Protein AF-A0A8J8SB56-F1 (afdb_monomer_lite)

Structure (mmCIF, N/CA/C/O backbone):
data_AF-A0A8J8SB56-F1
#
_entry.id   AF-A0A8J8SB56-F1
#
loop_
_atom_site.group_PDB
_atom_site.id
_atom_site.type_symbol
_atom_site.label_atom_id
_atom_site.label_alt_id
_atom_site.label_comp_id
_atom_site.label_asym_id
_atom_site.label_entity_id
_atom_site.label_seq_id
_atom_site.pdbx_PDB_ins_code
_atom_site.Cartn_x
_atom_site.Cartn_y
_atom_site.Cartn_z
_atom_site.occupancy
_atom_site.B_iso_or_equiv
_atom_site.auth_seq_id
_atom_site.auth_comp_id
_atom_site.auth_asym_id
_atom_site.auth_atom_id
_atom_site.pdbx_PDB_model_num
ATOM 1 N N . MET A 1 1 ? -8.238 14.110 19.644 1.00 64.12 1 MET A N 1
ATOM 2 C CA . MET A 1 1 ? -8.226 13.246 18.437 1.00 64.12 1 MET A CA 1
ATOM 3 C C . MET A 1 1 ? -7.887 11.823 18.853 1.00 64.12 1 MET A C 1
ATOM 5 O O . MET A 1 1 ? -6.847 11.632 19.474 1.00 64.12 1 MET A O 1
ATOM 9 N N . ASN A 1 2 ? -8.761 10.855 18.562 1.00 81.94 2 ASN A N 1
ATOM 10 C CA . ASN A 1 2 ? -8.574 9.456 18.960 1.00 81.94 2 ASN A CA 1
ATOM 11 C C . ASN A 1 2 ? -7.255 8.880 18.382 1.00 81.94 2 ASN A C 1
ATOM 13 O O . ASN A 1 2 ? -6.913 9.139 17.224 1.00 81.94 2 ASN A O 1
ATOM 17 N N . LYS A 1 3 ? -6.511 8.108 19.191 1.00 83.06 3 LYS A N 1
ATOM 18 C CA . LYS A 1 3 ? -5.228 7.472 18.834 1.00 83.06 3 LYS A CA 1
ATOM 19 C C . LYS A 1 3 ? -5.323 6.625 17.558 1.00 83.06 3 LYS A C 1
ATOM 21 O O . LYS A 1 3 ? -4.393 6.660 16.754 1.00 83.06 3 LYS A O 1
ATOM 26 N N . TYR A 1 4 ? -6.433 5.916 17.341 1.00 79.25 4 TYR A N 1
ATOM 27 C CA . TYR A 1 4 ? -6.610 5.033 16.182 1.00 79.25 4 TYR A CA 1
ATOM 28 C C . TYR A 1 4 ? -6.721 5.813 14.866 1.00 79.25 4 TYR A C 1
ATOM 30 O O . TYR A 1 4 ? -6.036 5.460 13.906 1.00 79.25 4 TYR A O 1
ATOM 38 N N . VAL A 1 5 ? -7.492 6.907 14.852 1.00 81.62 5 VAL A N 1
ATOM 39 C CA . VAL A 1 5 ? -7.628 7.818 13.697 1.00 81.62 5 VAL A CA 1
ATOM 40 C C . VAL A 1 5 ? -6.330 8.591 13.460 1.00 81.62 5 VAL A C 1
ATOM 42 O O . VAL A 1 5 ? -5.868 8.705 12.329 1.00 81.62 5 VAL A O 1
ATOM 45 N N . LYS A 1 6 ? -5.678 9.062 14.533 1.00 85.81 6 LYS A N 1
ATOM 46 C CA . LYS A 1 6 ? -4.375 9.739 14.446 1.00 85.81 6 LYS A CA 1
ATOM 47 C C . LYS A 1 6 ? -3.310 8.849 13.804 1.00 85.81 6 LYS A C 1
ATOM 49 O O . LYS A 1 6 ? -2.509 9.345 13.017 1.00 85.81 6 LYS A O 1
ATOM 54 N N . ASN A 1 7 ? -3.287 7.559 14.136 1.00 86.31 7 ASN A N 1
ATOM 55 C CA . ASN A 1 7 ? -2.342 6.620 13.537 1.00 86.31 7 ASN A CA 1
ATOM 56 C C . ASN A 1 7 ? -2.623 6.354 12.057 1.00 86.31 7 ASN A C 1
ATOM 58 O O . ASN A 1 7 ? -1.667 6.237 11.300 1.00 86.31 7 ASN A O 1
ATOM 62 N N . GLU A 1 8 ? -3.885 6.284 11.635 1.00 84.75 8 GLU A N 1
ATOM 63 C CA . GLU A 1 8 ? -4.199 6.121 10.210 1.00 84.75 8 GLU A CA 1
ATOM 64 C C . GLU A 1 8 ? -3.810 7.359 9.402 1.00 84.75 8 GLU A C 1
ATOM 66 O O . GLU A 1 8 ? -3.101 7.227 8.414 1.00 84.75 8 GLU A O 1
ATOM 71 N N . ILE A 1 9 ? -4.108 8.563 9.901 1.00 87.69 9 ILE A N 1
ATOM 72 C CA . ILE A 1 9 ? -3.653 9.810 9.264 1.00 87.69 9 ILE A CA 1
ATOM 73 C C . ILE A 1 9 ? -2.121 9.829 9.124 1.00 87.69 9 ILE A C 1
ATOM 75 O O . ILE A 1 9 ? -1.602 10.185 8.069 1.00 87.69 9 ILE A O 1
ATOM 79 N N . LYS A 1 10 ? -1.377 9.401 10.155 1.00 88.75 10 LYS A N 1
ATOM 80 C CA . LYS A 1 10 ? 0.092 9.289 10.081 1.00 88.75 10 LYS A CA 1
ATOM 81 C C . LYS A 1 10 ? 0.561 8.305 9.006 1.00 88.75 10 LYS A C 1
ATOM 83 O O . LYS A 1 10 ? 1.536 8.596 8.320 1.00 88.75 10 LYS A O 1
ATOM 88 N N . LYS A 1 11 ? -0.106 7.157 8.854 1.00 86.50 11 LYS A N 1
ATOM 89 C CA . LYS A 1 11 ? 0.211 6.199 7.783 1.00 86.50 11 LYS A CA 1
ATOM 90 C C . LYS A 1 11 ? -0.060 6.808 6.412 1.00 86.50 11 LYS A C 1
ATOM 92 O O . LYS A 1 11 ? 0.775 6.682 5.528 1.00 86.50 11 LYS A O 1
ATOM 97 N N . SER A 1 12 ? -1.169 7.521 6.250 1.00 88.19 12 SER A N 1
ATOM 98 C CA . SER A 1 12 ? -1.493 8.205 4.997 1.00 88.19 12 SER A CA 1
ATOM 99 C C . SER A 1 12 ? -0.467 9.289 4.646 1.00 88.19 12 SER A C 1
ATOM 101 O O . SER A 1 12 ? -0.082 9.413 3.488 1.00 88.19 12 SER A O 1
ATOM 103 N N . PHE A 1 13 ? 0.075 10.006 5.638 1.00 88.88 13 PHE A N 1
ATOM 104 C CA . PHE A 1 13 ? 1.220 10.900 5.421 1.00 88.88 13 PHE A CA 1
ATOM 105 C C . PHE A 1 13 ? 2.475 10.159 4.945 1.00 88.88 13 PHE A C 1
ATOM 107 O O . PHE A 1 13 ? 3.195 10.682 4.099 1.00 88.88 13 PHE A O 1
ATOM 114 N N . ALA A 1 14 ? 2.731 8.941 5.433 1.00 88.81 14 ALA A N 1
ATOM 115 C CA . ALA A 1 14 ? 3.842 8.128 4.942 1.00 88.81 14 ALA A CA 1
ATOM 116 C C . ALA A 1 14 ? 3.667 7.740 3.460 1.00 88.81 14 ALA A C 1
ATOM 118 O O . ALA A 1 14 ? 4.654 7.717 2.730 1.00 88.81 14 ALA A O 1
ATOM 119 N N . PHE A 1 15 ? 2.431 7.517 2.990 1.00 86.75 15 PHE A N 1
ATOM 120 C CA . PHE A 1 15 ? 2.149 7.317 1.560 1.00 86.75 15 PHE A CA 1
ATOM 121 C C . PHE A 1 15 ? 2.482 8.560 0.727 1.00 86.75 15 PHE A C 1
ATOM 123 O O . PHE A 1 15 ? 3.133 8.435 -0.306 1.00 86.75 15 PHE A O 1
ATOM 130 N N . ILE A 1 16 ? 2.104 9.754 1.197 1.00 90.00 16 ILE A N 1
ATOM 131 C CA . ILE A 1 16 ? 2.434 11.018 0.515 1.00 90.00 16 ILE A CA 1
ATOM 132 C C . ILE A 1 16 ? 3.949 11.232 0.476 1.00 90.00 16 ILE A C 1
ATOM 134 O O . ILE A 1 16 ? 4.496 11.545 -0.576 1.00 90.00 16 ILE A O 1
ATOM 138 N N . LEU A 1 17 ? 4.642 11.020 1.599 1.00 90.62 17 LEU A N 1
ATOM 139 C CA . LEU A 1 17 ? 6.103 11.117 1.659 1.00 90.62 17 LEU A CA 1
ATOM 140 C C . LEU A 1 17 ? 6.776 10.120 0.712 1.00 90.62 17 LEU A C 1
ATOM 142 O O . LEU A 1 17 ? 7.702 10.496 -0.001 1.00 90.62 17 LEU A O 1
ATOM 146 N N . GLY A 1 18 ? 6.284 8.879 0.655 1.00 87.44 18 GLY A N 1
ATOM 147 C CA . GLY A 1 18 ? 6.741 7.885 -0.314 1.00 87.44 18 GLY A CA 1
ATOM 148 C C . GLY A 1 18 ? 6.562 8.366 -1.755 1.00 87.44 18 GLY A C 1
ATOM 149 O O . GLY A 1 18 ? 7.502 8.287 -2.540 1.00 87.44 18 GLY A O 1
ATOM 150 N N . GLY A 1 19 ? 5.400 8.943 -2.077 1.00 85.75 19 GLY A N 1
ATOM 151 C CA . GLY A 1 19 ? 5.132 9.559 -3.378 1.00 85.75 19 GLY A CA 1
ATOM 152 C C . GLY A 1 19 ? 6.127 10.667 -3.725 1.00 85.75 19 GLY A C 1
ATOM 153 O O . GLY A 1 19 ? 6.727 10.627 -4.794 1.00 85.75 19 GLY A O 1
ATOM 154 N N . ILE A 1 20 ? 6.382 11.599 -2.800 1.00 88.50 20 ILE A N 1
ATOM 155 C CA . ILE A 1 20 ? 7.360 12.685 -2.989 1.00 88.50 20 ILE A CA 1
ATOM 156 C C . ILE A 1 20 ? 8.759 12.121 -3.253 1.00 88.50 20 ILE A C 1
ATOM 158 O O . ILE A 1 20 ? 9.414 12.550 -4.199 1.00 88.50 20 ILE A O 1
ATOM 162 N N . ILE A 1 21 ? 9.205 11.137 -2.466 1.00 88.69 21 ILE A N 1
ATOM 163 C CA . ILE A 1 21 ? 10.515 10.496 -2.653 1.00 88.69 21 ILE A CA 1
ATOM 164 C C . ILE A 1 21 ? 10.607 9.864 -4.046 1.00 88.69 21 ILE A C 1
ATOM 166 O O . ILE A 1 21 ? 11.583 10.088 -4.755 1.00 88.69 21 ILE A O 1
ATOM 170 N N . ILE A 1 22 ? 9.578 9.126 -4.470 1.00 87.19 22 ILE A N 1
ATOM 171 C CA . ILE A 1 22 ? 9.512 8.521 -5.808 1.00 87.19 22 ILE A CA 1
ATOM 172 C C . ILE A 1 22 ? 9.545 9.600 -6.900 1.00 87.19 22 ILE A C 1
ATOM 174 O O . ILE A 1 22 ? 10.235 9.437 -7.903 1.00 87.19 22 ILE A O 1
ATOM 178 N N . GLY A 1 23 ? 8.838 10.716 -6.706 1.00 85.31 23 GLY A N 1
ATOM 179 C CA . GLY A 1 23 ? 8.846 11.846 -7.634 1.00 85.31 23 GLY A CA 1
ATOM 180 C C . GLY A 1 23 ? 10.223 12.500 -7.766 1.00 85.31 23 GLY A C 1
ATOM 181 O O . GLY A 1 23 ? 10.640 12.818 -8.877 1.00 85.31 23 GLY A O 1
ATOM 182 N N . VAL A 1 24 ? 10.951 12.647 -6.654 1.00 87.00 24 VAL A N 1
ATOM 183 C CA . VAL A 1 24 ? 12.339 13.135 -6.650 1.00 87.00 24 VAL A CA 1
ATOM 184 C C . VAL A 1 24 ? 13.258 12.146 -7.364 1.00 87.00 24 VAL A C 1
ATOM 186 O O . VAL A 1 24 ? 14.070 12.562 -8.180 1.00 87.00 24 VAL A O 1
ATOM 189 N N . LEU A 1 25 ? 13.107 10.840 -7.130 1.00 83.50 25 LEU A N 1
ATOM 190 C CA . LEU A 1 25 ? 13.874 9.818 -7.853 1.00 83.50 25 LEU A CA 1
ATOM 191 C C . LEU A 1 25 ? 13.590 9.844 -9.363 1.00 83.50 25 LEU A C 1
ATOM 193 O O . LEU A 1 25 ? 14.516 9.709 -10.157 1.00 83.50 25 LEU A O 1
ATOM 197 N N . GLY A 1 26 ? 12.337 10.085 -9.759 1.00 84.12 26 GLY A N 1
ATOM 198 C CA . GLY A 1 26 ? 11.951 10.255 -11.161 1.00 84.12 26 GLY A CA 1
ATOM 199 C C . GLY A 1 26 ? 12.549 11.496 -11.826 1.00 84.12 26 GLY A C 1
ATOM 200 O O . GLY A 1 26 ? 12.752 11.494 -13.034 1.00 84.12 26 GLY A O 1
ATOM 201 N N . TYR A 1 27 ? 12.894 12.536 -11.062 1.00 83.31 27 TYR A N 1
ATOM 202 C CA . TYR A 1 27 ? 13.575 13.717 -11.601 1.00 83.31 27 TYR A CA 1
ATOM 203 C C . TYR A 1 27 ? 15.017 13.420 -12.048 1.00 83.31 27 TYR A C 1
ATOM 205 O O . TYR A 1 27 ? 15.506 14.050 -12.978 1.00 83.31 27 TYR A O 1
ATOM 213 N N . PHE A 1 28 ? 15.689 12.450 -11.417 1.00 83.50 28 PHE A N 1
ATOM 214 C CA . PHE A 1 28 ? 17.065 12.056 -11.752 1.00 83.50 28 PHE A CA 1
ATOM 215 C C . PHE A 1 28 ? 17.159 10.938 -12.806 1.00 83.50 28 PHE A C 1
ATOM 217 O O . PHE A 1 28 ? 18.265 10.525 -13.148 1.00 83.50 28 PHE A O 1
ATOM 224 N N . GLN A 1 29 ? 16.030 10.419 -13.300 1.00 77.94 29 GLN A N 1
ATOM 225 C CA . GLN A 1 29 ? 15.992 9.411 -14.362 1.00 77.94 29 GLN A CA 1
ATOM 226 C C . GLN A 1 29 ? 15.498 10.016 -15.674 1.00 77.94 29 GLN A C 1
ATOM 228 O O . GLN A 1 29 ? 14.584 10.835 -15.669 1.00 77.94 29 GLN A O 1
ATOM 233 N N . ASP A 1 30 ? 16.040 9.540 -16.795 1.00 74.75 30 ASP A N 1
ATOM 234 C CA . ASP A 1 30 ? 15.620 9.944 -18.138 1.00 74.75 30 ASP A CA 1
ATOM 235 C C . ASP A 1 30 ? 14.893 8.812 -18.878 1.00 74.75 30 ASP A C 1
ATOM 237 O O . ASP A 1 30 ? 15.226 7.630 -18.768 1.00 74.75 30 ASP A O 1
ATOM 241 N N . GLY A 1 31 ? 13.896 9.178 -19.689 1.00 71.81 31 GLY A N 1
ATOM 242 C CA . GLY A 1 31 ? 13.252 8.271 -20.643 1.00 71.81 31 GLY A CA 1
ATOM 243 C C . GLY A 1 31 ? 11.987 7.567 -20.132 1.00 71.81 31 GLY A C 1
ATOM 244 O O . GLY A 1 31 ? 11.076 8.192 -19.587 1.00 71.81 31 GLY A O 1
ATOM 245 N N . LYS A 1 32 ? 11.851 6.262 -20.411 1.00 62.19 32 LYS A N 1
ATOM 246 C CA . LYS A 1 32 ? 10.624 5.484 -20.118 1.00 62.19 32 LYS A CA 1
ATOM 247 C C . LYS A 1 32 ? 10.416 5.220 -18.624 1.00 62.19 32 LYS A C 1
ATOM 249 O O . LYS A 1 32 ? 9.268 5.203 -18.174 1.00 62.19 32 LYS A O 1
ATOM 254 N N . ASP A 1 33 ? 11.498 5.069 -17.870 1.00 69.38 33 ASP A N 1
ATOM 255 C CA . ASP A 1 33 ? 11.451 4.808 -16.425 1.00 69.38 33 ASP A CA 1
ATOM 256 C C . ASP A 1 33 ? 10.961 6.054 -15.667 1.00 69.38 33 ASP A C 1
ATOM 258 O O . ASP A 1 33 ? 10.073 5.959 -14.818 1.00 69.38 33 ASP A O 1
ATOM 262 N N . GLN A 1 34 ? 11.372 7.221 -16.181 1.00 78.75 34 GLN A N 1
ATOM 263 C CA . GLN A 1 34 ? 10.691 8.518 -16.181 1.00 78.75 34 GLN A CA 1
ATOM 264 C C . GLN A 1 34 ? 9.210 8.500 -15.768 1.00 78.75 34 GLN A C 1
ATOM 266 O O . GLN A 1 34 ? 8.771 8.822 -14.658 1.00 78.75 34 GLN A O 1
ATOM 271 N N . LYS A 1 35 ? 8.409 8.141 -16.773 1.00 78.38 35 LYS A N 1
ATOM 272 C CA . LYS A 1 35 ? 6.946 8.206 -16.741 1.00 78.38 35 LYS A CA 1
ATOM 273 C C . LYS A 1 35 ? 6.355 7.218 -15.740 1.00 78.38 35 LYS A C 1
ATOM 275 O O . LYS A 1 35 ? 5.342 7.524 -15.114 1.00 78.38 35 LYS A O 1
ATOM 280 N N . SER A 1 36 ? 6.991 6.061 -15.578 1.00 77.75 36 SER A N 1
ATOM 281 C CA . SER A 1 36 ? 6.548 5.020 -14.648 1.00 77.75 36 SER A CA 1
ATOM 282 C C . SER A 1 36 ? 6.706 5.471 -13.195 1.00 77.75 36 SER A C 1
ATOM 284 O O . SER A 1 36 ? 5.786 5.298 -12.395 1.00 77.75 36 SER A O 1
ATOM 286 N N . LEU A 1 37 ? 7.821 6.131 -12.860 1.00 81.44 37 LEU A N 1
ATOM 287 C CA . LEU A 1 37 ? 8.036 6.704 -11.530 1.00 81.44 37 LEU A CA 1
ATOM 288 C C . LEU A 1 37 ? 7.068 7.850 -11.234 1.00 81.44 37 LEU A C 1
ATOM 290 O O . LEU A 1 37 ? 6.509 7.905 -10.140 1.00 81.44 37 LEU A O 1
ATOM 294 N N . TYR A 1 38 ? 6.786 8.723 -12.205 1.00 83.06 38 TYR A N 1
ATOM 295 C CA . TYR A 1 38 ? 5.786 9.775 -12.005 1.00 83.06 38 TYR A CA 1
ATOM 296 C C . TYR A 1 38 ? 4.363 9.231 -11.839 1.00 83.06 38 TYR A C 1
ATOM 298 O O . TYR A 1 38 ? 3.624 9.724 -10.986 1.00 83.06 38 TYR A O 1
ATOM 306 N N . ALA A 1 39 ? 3.984 8.188 -12.582 1.00 83.19 39 ALA A N 1
ATOM 307 C CA . ALA A 1 39 ? 2.699 7.517 -12.388 1.00 83.19 39 ALA A CA 1
ATOM 308 C C . ALA A 1 39 ? 2.584 6.913 -10.978 1.00 83.19 39 ALA A C 1
ATOM 310 O O . ALA A 1 39 ? 1.554 7.060 -10.316 1.00 83.19 39 ALA A O 1
ATOM 311 N N . LEU A 1 40 ? 3.661 6.294 -10.486 1.00 83.12 40 LEU A N 1
ATOM 312 C CA . LEU A 1 40 ? 3.727 5.748 -9.133 1.00 83.12 40 LEU A CA 1
ATOM 313 C C . LEU A 1 40 ? 3.650 6.866 -8.074 1.00 83.12 40 LEU A C 1
ATOM 315 O O . LEU A 1 40 ? 2.867 6.766 -7.132 1.00 83.12 40 LEU A O 1
ATOM 319 N N . CYS A 1 41 ? 4.386 7.966 -8.258 1.00 88.81 41 CYS A N 1
ATOM 320 C CA . CYS A 1 41 ? 4.321 9.159 -7.407 1.00 88.81 41 CYS A CA 1
ATOM 321 C C . CYS A 1 41 ? 2.886 9.697 -7.286 1.00 88.81 41 CYS A C 1
ATOM 323 O O . CYS A 1 41 ? 2.392 9.905 -6.172 1.00 88.81 41 CYS A O 1
ATOM 325 N N . LEU A 1 42 ? 2.189 9.863 -8.416 1.00 88.38 42 LEU A N 1
ATOM 326 C CA . LEU A 1 42 ? 0.797 10.311 -8.436 1.00 88.38 42 LEU A CA 1
ATOM 327 C C . LEU A 1 42 ? -0.122 9.333 -7.702 1.00 88.38 42 LEU A C 1
ATOM 329 O O . LEU A 1 42 ? -0.917 9.767 -6.870 1.00 88.38 42 LEU A O 1
ATOM 333 N N . ALA A 1 43 ? 0.013 8.027 -7.943 1.00 87.00 43 ALA A N 1
ATOM 334 C CA . ALA A 1 43 ? -0.804 7.015 -7.278 1.00 87.00 43 ALA A CA 1
ATOM 335 C C . ALA A 1 43 ? -0.647 7.062 -5.747 1.00 87.00 43 ALA A C 1
ATOM 337 O O . ALA A 1 43 ? -1.641 7.156 -5.025 1.00 87.00 43 ALA A O 1
ATOM 338 N N . PHE A 1 44 ? 0.591 7.068 -5.243 1.00 85.88 44 PHE A N 1
ATOM 339 C CA . PHE A 1 44 ? 0.872 7.139 -3.805 1.00 85.88 44 PHE A CA 1
ATOM 340 C C . PHE A 1 44 ? 0.351 8.436 -3.174 1.00 85.88 44 PHE A C 1
ATOM 342 O O . PHE A 1 44 ? -0.242 8.411 -2.092 1.00 85.88 44 PHE A O 1
ATOM 349 N N . THR A 1 45 ? 0.518 9.559 -3.872 1.00 88.31 45 THR A N 1
ATOM 350 C CA . THR A 1 45 ? 0.075 10.874 -3.399 1.00 88.31 45 THR A CA 1
ATOM 351 C C . THR A 1 45 ? -1.450 10.961 -3.336 1.00 88.31 45 THR A C 1
ATOM 353 O O . THR A 1 45 ? -1.996 11.347 -2.302 1.00 88.31 45 THR A O 1
ATOM 356 N N . ILE A 1 46 ? -2.153 10.540 -4.393 1.00 90.94 46 ILE A N 1
ATOM 357 C CA . ILE A 1 46 ? -3.623 10.551 -4.449 1.00 90.94 46 ILE A CA 1
ATOM 358 C C . ILE A 1 46 ? -4.209 9.641 -3.368 1.00 90.94 46 ILE A C 1
ATOM 360 O O . ILE A 1 46 ? -5.112 10.062 -2.645 1.00 90.94 46 ILE A O 1
ATOM 364 N N . ILE A 1 47 ? -3.678 8.424 -3.207 1.00 89.94 47 ILE A N 1
ATOM 365 C CA . ILE A 1 47 ? -4.135 7.485 -2.172 1.00 89.94 47 ILE A CA 1
ATOM 366 C C . ILE A 1 47 ? -3.941 8.085 -0.776 1.00 89.94 47 ILE A C 1
ATOM 368 O O . ILE A 1 47 ? -4.859 8.045 0.045 1.00 89.94 47 ILE A O 1
ATOM 372 N N . GLY A 1 48 ? -2.774 8.676 -0.506 1.00 87.19 48 GLY A N 1
ATOM 373 C CA . GLY A 1 48 ? -2.493 9.323 0.771 1.00 87.19 48 GLY A CA 1
ATOM 374 C C . GLY A 1 48 ? -3.443 10.488 1.064 1.00 87.19 48 GLY A C 1
ATOM 375 O O . GLY A 1 48 ? -4.021 10.547 2.150 1.00 87.19 48 GLY A O 1
ATOM 376 N N . ILE A 1 49 ? -3.676 11.376 0.091 1.00 91.00 49 ILE A N 1
ATOM 377 C CA . ILE A 1 49 ? -4.601 12.513 0.233 1.00 91.00 49 ILE A CA 1
ATOM 378 C C . ILE A 1 49 ? -6.037 12.028 0.456 1.00 91.00 49 ILE A C 1
ATOM 380 O O . ILE A 1 49 ? -6.705 12.501 1.378 1.00 91.00 49 ILE A O 1
ATOM 384 N N . ALA A 1 50 ? -6.506 11.064 -0.341 1.00 91.44 50 ALA A N 1
ATOM 385 C CA . ALA A 1 50 ? -7.852 10.513 -0.223 1.00 91.44 50 ALA A CA 1
ATOM 386 C C . ALA A 1 50 ? -8.085 9.892 1.161 1.00 91.44 50 ALA A C 1
ATOM 388 O O . ALA A 1 50 ? -9.092 10.178 1.809 1.00 91.44 50 ALA A O 1
ATOM 389 N N . GLN A 1 51 ? -7.128 9.106 1.665 1.00 89.44 51 GLN A N 1
ATOM 390 C CA . GLN A 1 51 ? -7.227 8.542 3.010 1.00 89.44 51 GLN A CA 1
ATOM 391 C C . GLN A 1 51 ? -7.257 9.625 4.091 1.00 89.44 51 GLN A C 1
ATOM 393 O O . GLN A 1 51 ? -8.077 9.546 5.006 1.00 89.44 51 GLN A O 1
ATOM 398 N N . ILE A 1 52 ? -6.414 10.659 3.989 1.00 91.44 52 ILE A N 1
ATOM 399 C CA . ILE A 1 52 ? -6.436 11.783 4.935 1.00 91.44 52 ILE A CA 1
ATOM 400 C C . ILE A 1 52 ? -7.806 12.464 4.919 1.00 91.44 52 ILE A C 1
ATOM 402 O O . ILE A 1 52 ? -8.374 12.691 5.987 1.00 91.44 52 ILE A O 1
ATOM 406 N N . ALA A 1 53 ? -8.361 12.750 3.739 1.00 90.94 53 ALA A N 1
ATOM 407 C CA . ALA A 1 53 ? -9.671 13.379 3.602 1.00 90.94 53 ALA A CA 1
ATOM 408 C C . ALA A 1 53 ? -10.777 12.537 4.262 1.00 90.94 53 ALA A C 1
ATOM 410 O O . ALA A 1 53 ? -11.563 13.062 5.056 1.00 90.94 53 ALA A O 1
ATOM 411 N N . ILE A 1 54 ? -10.783 11.222 4.019 1.00 89.88 54 ILE A N 1
ATOM 412 C CA . ILE A 1 54 ? -11.732 10.286 4.636 1.00 89.88 54 ILE A CA 1
ATOM 413 C C . ILE A 1 54 ? -11.596 10.321 6.161 1.00 89.88 54 ILE A C 1
ATOM 415 O O . ILE A 1 54 ? -12.573 10.612 6.853 1.00 89.88 54 ILE A O 1
ATOM 419 N N . TYR A 1 55 ? -10.395 10.105 6.705 1.00 87.75 55 TYR A N 1
ATOM 420 C CA . TYR A 1 55 ? -10.196 10.049 8.156 1.00 87.75 55 TYR A CA 1
ATOM 421 C C . TYR A 1 55 ? -10.454 11.388 8.850 1.00 87.75 55 TYR A C 1
ATOM 423 O O . TYR A 1 55 ? -10.969 11.405 9.969 1.00 87.75 55 TYR A O 1
ATOM 431 N N . LEU A 1 56 ? -10.157 12.515 8.197 1.00 89.12 56 LEU A N 1
ATOM 432 C CA . LEU A 1 56 ? -10.503 13.840 8.707 1.00 89.12 56 LEU A CA 1
ATOM 433 C C . LEU A 1 56 ? -12.018 14.075 8.726 1.00 89.12 56 LEU A C 1
ATOM 435 O O . LEU A 1 56 ? -12.507 14.678 9.681 1.00 89.12 56 LEU A O 1
ATOM 439 N N . SER A 1 57 ? -12.758 13.573 7.733 1.00 89.12 57 SER A N 1
ATOM 440 C CA . SER A 1 57 ? -14.219 13.730 7.652 1.00 89.12 57 SER A CA 1
ATOM 441 C C . SER A 1 57 ? -14.978 12.952 8.737 1.00 89.12 57 SER A C 1
ATOM 443 O O . SER A 1 57 ? -16.044 13.379 9.186 1.00 89.12 57 SER A O 1
ATOM 445 N N . VAL A 1 58 ? -14.412 11.836 9.213 1.00 87.06 58 VAL A N 1
ATOM 446 C CA . VAL A 1 58 ? -15.034 10.974 10.234 1.00 87.06 58 VAL A CA 1
ATOM 447 C C . VAL A 1 58 ? -14.476 11.188 11.646 1.00 87.06 58 VAL A C 1
ATOM 449 O O . VAL A 1 58 ? -15.048 10.680 12.606 1.00 87.06 58 VAL A O 1
ATOM 452 N N . ARG A 1 59 ? -13.404 11.980 11.820 1.00 83.31 59 ARG A N 1
ATOM 453 C CA . ARG A 1 59 ? -12.669 12.112 13.101 1.00 83.31 59 ARG A CA 1
ATOM 454 C C . ARG A 1 59 ? -13.498 12.595 14.297 1.00 83.31 59 ARG A C 1
ATOM 456 O O . ARG A 1 59 ? -13.110 12.335 15.433 1.00 83.31 59 ARG A O 1
ATOM 463 N N . ASN A 1 60 ? -14.577 13.332 14.038 1.00 84.44 60 ASN A N 1
ATOM 464 C CA . ASN A 1 60 ? -15.458 13.909 15.058 1.00 84.44 60 ASN A CA 1
ATOM 465 C C . ASN A 1 60 ? -16.758 13.106 15.237 1.00 84.44 60 ASN A C 1
ATOM 467 O O . ASN A 1 60 ? -17.595 13.493 16.044 1.00 84.44 60 ASN A O 1
ATOM 471 N N . LYS A 1 61 ? -16.947 12.013 14.484 1.00 87.31 61 LYS A N 1
ATOM 472 C CA . LYS A 1 61 ? -18.148 11.177 14.550 1.00 87.31 61 LYS A CA 1
ATOM 473 C C . LYS A 1 61 ? -17.852 9.935 15.407 1.00 87.31 61 LYS A C 1
ATOM 475 O O . LYS A 1 61 ? -17.175 9.034 14.910 1.00 87.31 61 LYS A O 1
ATOM 480 N N . PRO A 1 62 ? -18.326 9.865 16.666 1.00 82.56 62 PRO A N 1
ATOM 481 C CA . PRO A 1 62 ? -17.936 8.809 17.606 1.00 82.56 62 PRO A CA 1
ATOM 482 C C . PRO A 1 62 ? -18.266 7.402 17.089 1.00 82.56 62 PRO A C 1
ATOM 484 O O . PRO A 1 62 ? -17.414 6.525 17.151 1.00 82.56 62 PRO A O 1
ATOM 487 N N . GLU A 1 63 ? -19.417 7.228 16.435 1.00 87.12 63 GLU A N 1
ATOM 488 C CA . GLU A 1 63 ? -19.836 5.951 15.838 1.00 87.12 63 GLU A CA 1
ATOM 489 C C . GLU A 1 63 ? -18.794 5.365 14.864 1.00 87.12 63 GLU A C 1
ATOM 491 O O . GLU A 1 63 ? -18.502 4.172 14.878 1.00 87.12 63 GLU A O 1
ATOM 496 N N . TYR A 1 64 ? -18.194 6.208 14.020 1.00 83.19 64 TYR A N 1
ATOM 497 C CA . TYR A 1 64 ? -17.187 5.767 13.051 1.00 83.19 64 TYR A CA 1
ATOM 498 C C . TYR A 1 64 ? -15.850 5.481 13.723 1.00 83.19 64 TYR A C 1
ATOM 500 O O . TYR A 1 64 ? -15.129 4.571 13.325 1.00 83.19 64 TYR A O 1
ATOM 508 N N . VAL A 1 65 ? -15.517 6.254 14.754 1.00 82.81 65 VAL A N 1
ATOM 509 C CA . VAL A 1 65 ? -14.295 6.061 15.533 1.00 82.81 65 VAL A CA 1
ATOM 510 C C . VAL A 1 65 ? -14.333 4.723 16.276 1.00 82.81 65 VAL A C 1
ATOM 512 O O . VAL A 1 65 ? -13.321 4.020 16.296 1.00 82.81 65 VAL A O 1
ATOM 515 N N . ASP A 1 66 ? -15.490 4.346 16.816 1.00 83.38 66 ASP A N 1
ATOM 516 C CA . ASP A 1 66 ? -15.682 3.067 17.498 1.00 83.38 66 ASP A CA 1
ATOM 517 C C . ASP A 1 66 ? -15.649 1.890 16.517 1.00 83.38 66 ASP A C 1
ATOM 519 O O . ASP A 1 66 ? -14.996 0.886 16.799 1.00 83.38 66 ASP A O 1
ATOM 523 N N . LYS A 1 67 ? -16.223 2.040 15.314 1.00 82.62 67 LYS A N 1
ATOM 524 C CA . LYS A 1 67 ? -16.087 1.043 14.234 1.00 82.62 67 LYS A CA 1
ATOM 525 C C . LYS A 1 67 ? -14.630 0.838 13.809 1.00 82.62 67 LYS A C 1
ATOM 527 O O . LYS A 1 67 ? -14.188 -0.299 13.706 1.00 82.62 67 LYS A O 1
ATOM 532 N N . ILE A 1 68 ? -13.854 1.914 13.637 1.00 81.31 68 ILE A N 1
ATOM 533 C CA . ILE A 1 68 ? -12.416 1.829 13.303 1.00 81.31 68 ILE A CA 1
ATOM 534 C C . ILE A 1 68 ? -11.629 1.122 14.415 1.00 81.31 68 ILE A C 1
ATOM 536 O O . ILE A 1 68 ? -10.659 0.411 14.143 1.00 81.31 68 ILE A O 1
ATOM 540 N N . LYS A 1 69 ? -12.006 1.343 15.678 1.00 81.75 69 LYS A N 1
ATOM 541 C CA . LYS A 1 69 ? -11.392 0.652 16.811 1.00 81.75 69 LYS A CA 1
ATOM 542 C C . LYS A 1 69 ? -11.726 -0.842 16.780 1.00 81.75 69 LYS A C 1
ATOM 544 O O . LYS A 1 69 ? -10.800 -1.645 16.839 1.00 81.75 69 LYS A O 1
ATOM 549 N N . ALA A 1 70 ? -13.005 -1.186 16.635 1.00 81.06 70 ALA A N 1
ATOM 550 C CA . ALA A 1 70 ? -13.474 -2.567 16.575 1.00 81.06 70 ALA A CA 1
ATOM 551 C C . ALA A 1 70 ? -12.818 -3.336 15.418 1.00 81.06 70 ALA A C 1
ATOM 553 O O . ALA A 1 70 ? -12.232 -4.387 15.649 1.00 81.06 70 ALA A O 1
ATOM 554 N N . GLU A 1 71 ? -12.788 -2.759 14.211 1.00 79.25 71 GLU A N 1
ATOM 555 C CA . GLU A 1 71 ? -12.152 -3.370 13.036 1.00 79.25 71 GLU A CA 1
ATOM 556 C C . GLU A 1 71 ? -10.665 -3.676 13.281 1.00 79.25 71 GLU A C 1
ATOM 558 O O . GLU A 1 71 ? -10.146 -4.699 12.844 1.00 79.25 71 GLU A O 1
ATOM 563 N N . LYS A 1 72 ? -9.951 -2.820 14.017 1.00 74.44 72 LYS A N 1
ATOM 564 C CA . LYS A 1 72 ? -8.533 -3.054 14.331 1.00 74.44 72 LYS A CA 1
ATOM 565 C C . LYS A 1 72 ? -8.293 -4.092 15.415 1.00 74.44 72 LYS A C 1
ATOM 567 O O . LYS A 1 72 ? -7.184 -4.618 15.496 1.00 74.44 72 LYS A O 1
ATOM 572 N N . GLU A 1 73 ? -9.284 -4.332 16.258 1.00 78.69 73 GLU A N 1
ATOM 573 C CA . GLU A 1 73 ? -9.247 -5.375 17.279 1.00 78.69 73 GLU A CA 1
ATOM 574 C C . GLU A 1 73 ? -9.695 -6.730 16.706 1.00 78.69 73 GLU A C 1
ATOM 576 O O . GLU A 1 73 ? -9.440 -7.770 17.313 1.00 78.69 73 GLU A O 1
ATOM 581 N N . GLU A 1 74 ? -10.266 -6.755 15.495 1.00 79.62 74 GLU A N 1
ATOM 582 C CA . GLU A 1 74 ? -10.595 -8.001 14.816 1.00 79.62 74 GLU A CA 1
ATOM 583 C C . GLU A 1 74 ? -9.352 -8.792 14.385 1.00 79.62 74 GLU A C 1
ATOM 585 O O . GLU A 1 74 ? -8.458 -8.333 13.662 1.00 79.62 74 GLU A O 1
ATOM 590 N N . ARG A 1 75 ? -9.365 -10.076 14.749 1.00 76.06 75 ARG A N 1
ATOM 591 C CA . ARG A 1 75 ? -8.371 -11.071 14.330 1.00 76.06 75 ARG A CA 1
ATOM 592 C C . ARG A 1 75 ? -8.278 -11.198 12.805 1.00 76.06 75 ARG A C 1
ATOM 594 O O . ARG A 1 75 ? -7.183 -11.391 12.280 1.00 76.06 75 ARG A O 1
ATOM 601 N N . SER A 1 76 ? -9.397 -11.038 12.097 1.00 79.31 76 SER A N 1
ATOM 602 C CA . SER A 1 76 ? -9.469 -11.050 10.628 1.00 79.31 76 SER A CA 1
ATOM 603 C C . SER A 1 76 ? -8.550 -9.981 10.011 1.00 79.31 76 SER A C 1
ATOM 605 O O . SER A 1 76 ? -7.775 -10.263 9.093 1.00 79.31 76 SER A O 1
ATOM 607 N N . VAL A 1 77 ? -8.565 -8.769 10.570 1.00 80.19 77 VAL A N 1
ATOM 608 C CA . VAL A 1 77 ? -7.780 -7.624 10.103 1.00 80.19 77 VAL A CA 1
ATOM 609 C C . VAL A 1 77 ? -6.316 -7.775 10.470 1.00 80.19 77 VAL A C 1
ATOM 611 O O . VAL A 1 77 ? -5.456 -7.478 9.639 1.00 80.19 77 VAL A O 1
ATOM 614 N N . PHE A 1 78 ? -6.014 -8.312 11.653 1.00 81.88 78 PHE A N 1
ATOM 615 C CA . PHE A 1 78 ? -4.642 -8.651 12.025 1.00 81.88 78 PHE A CA 1
ATOM 616 C C . PHE A 1 78 ? -4.017 -9.675 11.063 1.00 81.88 78 PHE A C 1
ATOM 618 O O . PHE A 1 78 ? -2.912 -9.462 10.558 1.00 81.88 78 PHE A O 1
ATOM 625 N N . ILE A 1 79 ? -4.734 -10.765 10.763 1.00 82.31 79 ILE A N 1
ATOM 626 C CA . ILE A 1 79 ? -4.291 -11.805 9.822 1.00 82.31 79 ILE A CA 1
ATOM 627 C C . ILE A 1 79 ? -4.075 -11.209 8.428 1.00 82.31 79 ILE A C 1
ATOM 629 O O . ILE A 1 79 ? -3.042 -11.459 7.801 1.00 82.31 79 ILE A O 1
ATOM 633 N N . ARG A 1 80 ? -5.017 -10.377 7.970 1.00 84.75 80 ARG A N 1
ATOM 634 C CA . ARG A 1 80 ? -4.956 -9.692 6.675 1.00 84.75 80 ARG A CA 1
ATOM 635 C C . ARG A 1 80 ? -3.758 -8.750 6.568 1.00 84.75 80 ARG A C 1
ATOM 637 O O . ARG A 1 80 ? -3.045 -8.806 5.570 1.00 84.75 80 ARG A O 1
ATOM 644 N N . ASP A 1 81 ? -3.515 -7.912 7.575 1.00 83.81 81 ASP A N 1
ATOM 645 C CA . ASP A 1 81 ? -2.388 -6.967 7.592 1.00 83.81 81 ASP A CA 1
ATOM 646 C C . ASP A 1 81 ? -1.045 -7.710 7.611 1.00 83.81 81 ASP A C 1
ATOM 648 O O . ASP A 1 81 ? -0.111 -7.355 6.889 1.00 83.81 81 ASP A O 1
ATOM 652 N N . LYS A 1 82 ? -0.960 -8.804 8.377 1.00 84.81 82 LYS A N 1
ATOM 653 C CA . LYS A 1 82 ? 0.238 -9.645 8.429 1.00 84.81 82 LYS A CA 1
ATOM 654 C C . LYS A 1 82 ? 0.515 -10.336 7.093 1.00 84.81 82 LYS A C 1
ATOM 656 O O . LYS A 1 82 ? 1.645 -10.283 6.613 1.00 84.81 82 LYS A O 1
ATOM 661 N N . ALA A 1 83 ? -0.503 -10.939 6.480 1.00 85.12 83 ALA A N 1
ATOM 662 C CA . ALA A 1 83 ? -0.379 -11.578 5.171 1.00 85.12 83 ALA A CA 1
ATOM 663 C C . ALA A 1 83 ? -0.035 -10.566 4.068 1.00 85.12 83 ALA A C 1
ATOM 665 O O . ALA A 1 83 ? 0.861 -10.817 3.265 1.00 85.12 83 ALA A O 1
ATOM 666 N N . GLY A 1 84 ? -0.680 -9.395 4.080 1.00 83.12 84 GLY A N 1
ATOM 667 C CA . GLY A 1 84 ? -0.406 -8.299 3.152 1.00 83.12 84 GLY A CA 1
ATOM 668 C C . GLY A 1 84 ? 1.035 -7.801 3.234 1.00 83.12 84 GLY A C 1
ATOM 669 O O . GLY A 1 84 ? 1.703 -7.696 2.209 1.00 83.12 84 GLY A O 1
ATOM 670 N N . LYS A 1 85 ? 1.555 -7.566 4.446 1.00 86.12 85 LYS A N 1
ATOM 671 C CA . LYS A 1 85 ? 2.955 -7.159 4.651 1.00 86.12 85 LYS A CA 1
ATOM 672 C C . LYS A 1 85 ? 3.942 -8.204 4.143 1.00 86.12 85 LYS A C 1
ATOM 674 O O . LYS A 1 85 ? 4.887 -7.846 3.446 1.00 86.12 85 LYS A O 1
ATOM 679 N N . SER A 1 86 ? 3.729 -9.479 4.469 1.00 86.00 86 SER A N 1
ATOM 680 C CA . SER A 1 86 ? 4.587 -10.566 3.986 1.00 86.00 86 SER A CA 1
ATOM 681 C C . SER A 1 86 ? 4.567 -10.662 2.461 1.00 86.00 86 SER A C 1
ATOM 683 O O . SER A 1 86 ? 5.627 -10.718 1.843 1.00 86.00 86 SER A O 1
ATOM 685 N N . ALA A 1 87 ? 3.380 -10.604 1.851 1.00 84.88 87 ALA A N 1
ATOM 686 C CA . ALA A 1 87 ? 3.232 -10.636 0.401 1.00 84.88 87 ALA A CA 1
ATOM 687 C C . ALA A 1 87 ? 3.917 -9.453 -0.279 1.00 84.88 87 ALA A C 1
ATOM 689 O O . ALA A 1 87 ? 4.639 -9.655 -1.253 1.00 84.88 87 ALA A O 1
ATOM 690 N N . PHE A 1 88 ? 3.757 -8.243 0.261 1.00 84.81 88 PHE A N 1
ATOM 691 C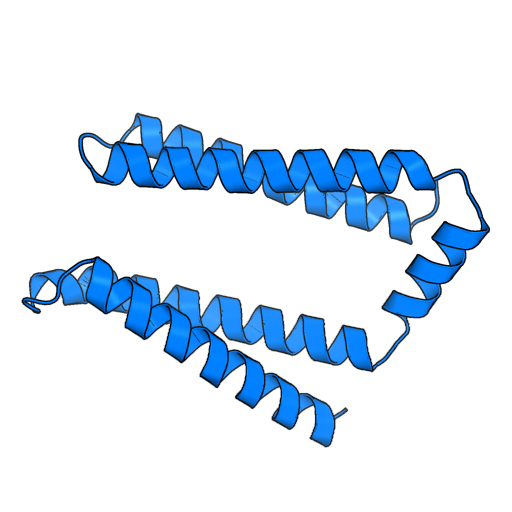 CA . PHE A 1 88 ? 4.424 -7.056 -0.258 1.00 84.81 88 PHE A CA 1
ATOM 692 C C . PHE A 1 88 ? 5.948 -7.209 -0.233 1.00 84.81 88 PHE A C 1
ATOM 694 O O . PHE A 1 88 ? 6.579 -7.054 -1.271 1.00 84.81 88 PHE A O 1
ATOM 701 N N . TRP A 1 89 ? 6.545 -7.565 0.910 1.00 82.19 89 TRP A N 1
ATOM 702 C CA . TRP A 1 89 ? 8.005 -7.662 1.025 1.00 82.19 89 TRP A CA 1
ATOM 703 C C . TRP A 1 89 ? 8.608 -8.769 0.161 1.00 82.19 89 TRP A C 1
ATOM 705 O O . TRP A 1 89 ? 9.647 -8.557 -0.461 1.00 82.19 89 TRP A O 1
ATOM 715 N N . ILE A 1 90 ? 7.953 -9.929 0.083 1.00 84.44 90 ILE A N 1
ATOM 716 C CA . ILE A 1 90 ? 8.412 -11.040 -0.762 1.00 84.44 90 ILE A CA 1
ATOM 717 C C . ILE A 1 90 ? 8.325 -10.655 -2.237 1.00 84.44 90 ILE A C 1
ATOM 719 O O . ILE A 1 90 ? 9.281 -10.855 -2.982 1.00 84.44 90 ILE A O 1
ATOM 723 N N . THR A 1 91 ? 7.210 -10.052 -2.650 1.00 84.75 91 THR A N 1
ATOM 724 C CA . THR A 1 91 ? 7.025 -9.607 -4.035 1.00 84.75 91 THR A CA 1
ATOM 725 C C . THR A 1 91 ? 8.005 -8.488 -4.378 1.00 84.75 91 THR A C 1
ATOM 727 O O . THR A 1 91 ? 8.610 -8.516 -5.441 1.00 84.75 91 THR A O 1
ATOM 730 N N . PHE A 1 92 ? 8.241 -7.541 -3.468 1.00 81.25 92 PHE A N 1
ATOM 73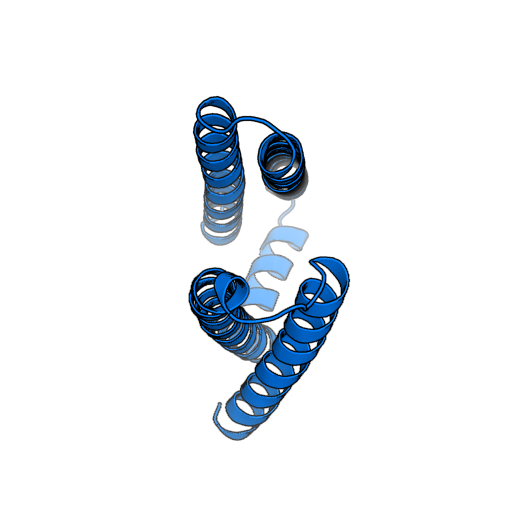1 C CA . PHE A 1 92 ? 9.227 -6.476 -3.646 1.00 81.25 92 PHE A CA 1
ATOM 732 C C . PHE A 1 92 ? 10.647 -7.032 -3.816 1.00 81.25 92 PHE A C 1
ATOM 734 O O . PHE A 1 92 ? 11.367 -6.620 -4.723 1.00 81.25 92 PHE A O 1
ATOM 741 N N . GLY A 1 93 ? 11.031 -8.019 -3.001 1.00 76.88 93 GLY A N 1
ATOM 742 C CA . GLY A 1 93 ? 12.298 -8.731 -3.166 1.00 76.88 93 GLY A CA 1
ATOM 743 C C . GLY A 1 93 ? 12.385 -9.461 -4.508 1.00 76.88 93 GLY A C 1
ATOM 744 O O . GLY A 1 93 ? 13.400 -9.364 -5.194 1.00 76.88 93 GLY A O 1
ATOM 745 N N . ALA A 1 94 ? 11.305 -10.127 -4.928 1.00 82.00 94 ALA A N 1
ATOM 746 C CA . ALA A 1 94 ? 11.235 -10.780 -6.232 1.00 82.00 94 ALA A CA 1
ATOM 747 C C . ALA A 1 94 ? 11.381 -9.773 -7.385 1.00 82.00 94 ALA A C 1
ATOM 749 O O . ALA A 1 94 ? 12.131 -10.045 -8.318 1.00 82.00 94 ALA A O 1
ATOM 750 N N . ILE A 1 95 ? 10.752 -8.594 -7.293 1.00 81.44 95 ILE A N 1
ATOM 751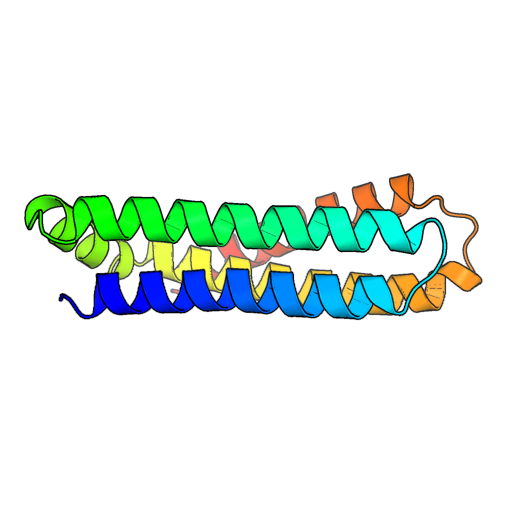 C CA . ILE A 1 95 ? 10.916 -7.503 -8.265 1.00 81.44 95 ILE A CA 1
ATOM 752 C C . ILE A 1 95 ? 12.386 -7.079 -8.334 1.00 81.44 95 ILE A C 1
ATOM 754 O O . ILE A 1 95 ? 12.943 -7.061 -9.427 1.00 81.44 95 ILE A O 1
ATOM 758 N N . ALA A 1 96 ? 13.036 -6.818 -7.195 1.00 75.31 96 ALA A N 1
ATOM 759 C CA . ALA A 1 96 ? 14.437 -6.393 -7.152 1.00 75.31 96 ALA A CA 1
ATOM 760 C C . ALA A 1 96 ? 15.403 -7.446 -7.725 1.00 75.31 96 ALA A C 1
ATOM 762 O O . ALA A 1 96 ? 16.343 -7.113 -8.443 1.00 75.31 96 ALA A O 1
ATOM 763 N N . ILE A 1 97 ? 15.178 -8.732 -7.449 1.00 78.81 97 ILE A N 1
ATOM 764 C CA . ILE A 1 97 ? 15.973 -9.816 -8.045 1.00 78.81 97 ILE A CA 1
ATOM 765 C C . ILE A 1 97 ? 15.709 -9.875 -9.553 1.00 78.81 97 ILE A C 1
ATOM 767 O O . ILE A 1 97 ? 16.641 -9.919 -10.355 1.00 78.81 97 ILE A O 1
ATOM 771 N N . SER A 1 98 ? 14.438 -9.820 -9.948 1.00 74.56 98 SER A N 1
ATOM 772 C CA . SER A 1 98 ? 14.029 -9.922 -11.345 1.00 74.56 98 SER A CA 1
ATOM 773 C C . SER A 1 98 ? 14.530 -8.760 -12.199 1.00 74.56 98 SER A C 1
ATOM 775 O O . SER A 1 98 ? 14.930 -8.987 -13.334 1.00 74.56 98 SER A O 1
ATOM 777 N N . SER A 1 99 ? 14.599 -7.540 -11.657 1.00 69.19 99 SER A N 1
ATOM 778 C CA . SER A 1 99 ? 15.133 -6.382 -12.372 1.00 69.19 99 SER A CA 1
ATOM 779 C C . SER A 1 99 ? 16.623 -6.546 -12.662 1.00 69.19 99 SER A C 1
ATOM 781 O O . SER A 1 99 ? 17.062 -6.205 -13.755 1.00 69.19 99 SER A O 1
ATOM 783 N N . ASN A 1 100 ? 17.390 -7.143 -11.743 1.00 69.50 100 ASN A N 1
ATOM 784 C CA . ASN A 1 100 ? 18.800 -7.468 -11.986 1.00 69.50 100 ASN A CA 1
ATOM 785 C C . ASN A 1 100 ? 18.960 -8.618 -12.998 1.00 69.50 100 ASN A C 1
ATOM 787 O O . ASN A 1 100 ? 19.867 -8.591 -13.823 1.00 69.50 100 ASN A O 1
ATOM 791 N N . LEU A 1 101 ? 18.055 -9.606 -12.984 1.00 70.12 101 LEU A N 1
ATOM 792 C CA . LEU A 1 101 ? 18.062 -10.720 -13.942 1.00 70.12 101 LEU A CA 1
ATOM 793 C C . LEU A 1 101 ? 17.470 -10.371 -15.315 1.00 70.12 101 LEU A C 1
ATOM 795 O O . LEU A 1 101 ? 17.689 -11.107 -16.277 1.00 70.12 101 LEU A O 1
ATOM 799 N N . SER A 1 102 ? 16.732 -9.266 -15.431 1.00 66.56 102 SER A N 1
ATOM 800 C CA . SER A 1 102 ? 16.100 -8.840 -16.685 1.00 66.56 102 SER A CA 1
ATOM 801 C C . SER A 1 102 ? 17.122 -8.584 -17.798 1.00 66.56 102 SER A C 1
ATOM 803 O O . SER A 1 102 ? 16.823 -8.798 -18.965 1.00 66.56 102 SER A O 1
ATOM 805 N N . GLN A 1 103 ? 18.370 -8.258 -17.442 1.00 64.75 103 GLN A N 1
ATOM 806 C CA . GLN A 1 103 ? 19.490 -8.151 -18.384 1.00 64.75 103 GLN A CA 1
ATOM 807 C C . GLN A 1 103 ? 19.820 -9.479 -19.092 1.00 64.75 103 GLN A C 1
ATOM 809 O O . GLN A 1 103 ? 20.399 -9.470 -20.176 1.00 64.75 103 GLN A O 1
ATOM 814 N N . PHE A 1 104 ? 19.438 -10.618 -18.506 1.00 67.69 104 PHE A N 1
ATOM 815 C CA . PHE A 1 104 ? 19.717 -11.962 -19.018 1.00 67.69 104 PHE A CA 1
ATOM 816 C C . PHE A 1 104 ? 18.497 -12.643 -19.651 1.00 67.69 104 PHE A C 1
ATOM 818 O O . PHE A 1 104 ? 18.625 -13.732 -20.210 1.00 67.69 104 PHE A O 1
ATOM 825 N N . THR A 1 105 ? 17.308 -12.037 -19.583 1.00 66.00 105 T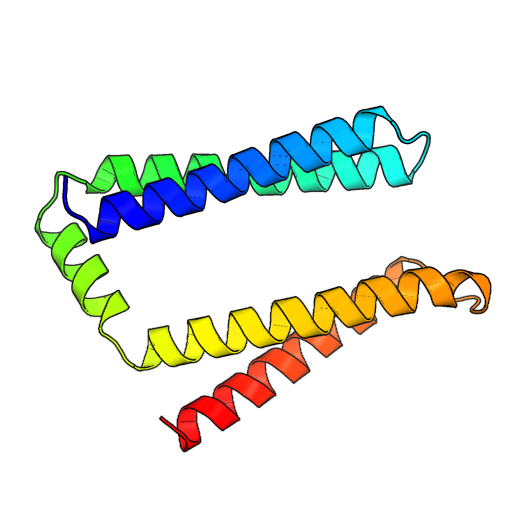HR A N 1
ATOM 826 C CA . THR A 1 105 ? 16.064 -12.641 -20.079 1.00 66.00 105 THR A CA 1
ATOM 827 C C . THR A 1 105 ? 15.411 -11.752 -21.138 1.00 66.00 105 THR A C 1
ATOM 829 O O . THR A 1 105 ? 15.352 -10.538 -21.008 1.00 66.00 105 THR A O 1
ATOM 832 N N . LYS A 1 106 ? 14.892 -12.350 -22.217 1.00 74.56 106 LYS A N 1
ATOM 833 C CA . LYS A 1 106 ? 14.192 -11.627 -23.302 1.00 74.56 106 LYS A CA 1
ATOM 834 C C . LYS A 1 106 ? 12.709 -11.361 -22.989 1.00 74.56 106 LYS A C 1
ATOM 836 O O . LYS A 1 106 ? 11.893 -11.290 -23.904 1.00 74.56 106 LYS A O 1
ATOM 841 N N . LEU A 1 107 ? 12.339 -11.301 -21.713 1.00 70.56 107 LEU A 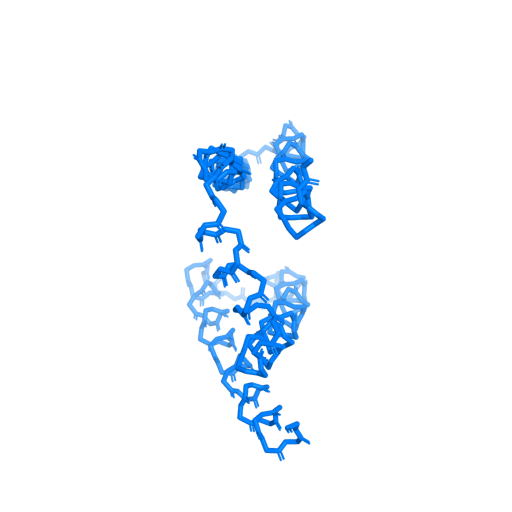N 1
ATOM 842 C CA . LEU A 1 107 ? 10.951 -11.110 -21.292 1.00 70.56 107 LEU A CA 1
ATOM 843 C C . LEU A 1 107 ? 10.565 -9.634 -21.382 1.00 70.56 107 LEU A C 1
ATOM 845 O O . LEU A 1 107 ? 11.364 -8.751 -21.068 1.00 70.56 107 LEU A O 1
ATOM 849 N N . THR A 1 108 ? 9.332 -9.356 -21.805 1.00 76.06 108 THR A N 1
ATOM 850 C CA . THR A 1 108 ? 8.846 -7.975 -21.858 1.00 76.06 108 THR A CA 1
ATOM 851 C C . THR A 1 108 ? 8.456 -7.477 -20.464 1.00 76.06 108 THR A C 1
ATOM 853 O O . THR A 1 108 ? 8.172 -8.255 -19.552 1.00 76.06 108 THR A O 1
ATOM 856 N N . VAL A 1 109 ? 8.388 -6.152 -20.291 1.00 71.44 109 VAL A N 1
ATOM 857 C CA . VAL A 1 109 ? 7.917 -5.523 -19.040 1.00 71.44 109 VAL A CA 1
ATOM 858 C C . VAL A 1 109 ? 6.489 -5.966 -18.689 1.00 71.44 109 VAL A C 1
ATOM 860 O O . VAL A 1 109 ? 6.163 -6.122 -17.513 1.00 71.44 109 VAL A O 1
ATOM 863 N N . ALA A 1 110 ? 5.646 -6.208 -19.699 1.00 73.81 110 ALA A N 1
ATOM 864 C CA . ALA A 1 110 ? 4.279 -6.682 -19.502 1.00 73.81 110 ALA A CA 1
ATOM 865 C C . ALA A 1 110 ? 4.245 -8.111 -18.936 1.00 73.81 110 ALA A C 1
ATOM 867 O O . ALA A 1 110 ? 3.497 -8.380 -17.996 1.00 73.81 110 ALA A O 1
ATOM 868 N N . ASP A 1 111 ? 5.098 -9.001 -19.448 1.00 78.94 111 ASP A N 1
ATOM 869 C CA . ASP A 1 111 ? 5.202 -10.380 -18.958 1.00 78.94 111 ASP A CA 1
ATOM 870 C C . ASP A 1 111 ? 5.670 -10.407 -17.501 1.00 78.94 111 ASP A C 1
ATOM 872 O O . ASP A 1 111 ? 5.077 -11.090 -16.665 1.00 78.94 111 ASP A O 1
ATOM 876 N N . TYR A 1 112 ? 6.672 -9.588 -17.170 1.00 77.56 112 TYR A N 1
ATOM 877 C CA . TYR A 1 112 ? 7.136 -9.424 -15.794 1.00 77.56 112 TYR A CA 1
ATOM 878 C C . TYR A 1 112 ? 6.034 -8.909 -14.866 1.00 77.56 112 TYR A C 1
ATOM 880 O O . TYR A 1 112 ? 5.820 -9.483 -13.798 1.00 77.56 112 TYR A O 1
ATOM 888 N N . GLY A 1 113 ? 5.299 -7.873 -15.280 1.00 74.88 113 GLY A N 1
ATOM 889 C CA . GLY A 1 113 ? 4.184 -7.326 -14.506 1.00 74.88 113 GLY A CA 1
ATOM 890 C C . GLY A 1 113 ? 3.110 -8.373 -14.199 1.00 74.88 113 GLY A C 1
ATOM 891 O O . GLY A 1 113 ? 2.669 -8.486 -13.054 1.00 74.88 113 GLY A O 1
ATOM 892 N N . ASN A 1 114 ? 2.748 -9.194 -15.188 1.00 81.44 114 ASN A N 1
ATOM 893 C CA . ASN A 1 114 ? 1.774 -10.273 -15.018 1.00 81.44 114 ASN A CA 1
ATOM 894 C C . ASN A 1 114 ? 2.278 -11.364 -14.061 1.00 81.44 114 ASN A C 1
ATOM 896 O O . ASN A 1 114 ? 1.544 -11.779 -13.164 1.00 81.44 114 ASN A O 1
ATOM 900 N N . ILE A 1 115 ? 3.537 -11.796 -14.200 1.00 84.56 115 ILE A N 1
ATOM 901 C CA . ILE A 1 115 ? 4.147 -12.801 -13.313 1.00 84.56 115 ILE A CA 1
ATOM 902 C C . ILE A 1 115 ? 4.173 -12.298 -11.867 1.00 84.56 115 ILE A C 1
ATOM 904 O O . ILE A 1 115 ? 3.803 -13.028 -10.948 1.00 84.56 115 ILE A O 1
ATOM 908 N N . ILE A 1 116 ? 4.572 -11.042 -11.662 1.00 84.88 116 ILE A N 1
ATOM 909 C CA . ILE A 1 116 ? 4.647 -10.407 -10.342 1.00 84.88 116 ILE A CA 1
ATOM 910 C C . ILE A 1 116 ? 3.257 -10.293 -9.703 1.00 84.88 116 ILE A C 1
ATOM 912 O O . ILE A 1 116 ? 3.113 -10.582 -8.515 1.00 84.88 116 ILE A O 1
ATOM 916 N N . LEU A 1 117 ? 2.228 -9.926 -10.473 1.00 84.06 117 LEU A N 1
ATOM 917 C CA . LEU A 1 117 ? 0.840 -9.874 -10.000 1.00 84.06 117 LEU A CA 1
ATOM 918 C C . LEU A 1 117 ? 0.353 -11.243 -9.518 1.00 84.06 117 LEU A C 1
ATOM 920 O O . LEU A 1 117 ? -0.160 -11.366 -8.404 1.00 84.06 117 LEU A O 1
ATOM 924 N N . VAL A 1 118 ? 0.558 -12.281 -10.331 1.00 88.00 118 VAL A N 1
ATOM 925 C CA . VAL A 1 118 ? 0.169 -13.654 -9.980 1.00 88.00 118 VAL A CA 1
ATOM 926 C C . VAL A 1 118 ? 0.938 -14.1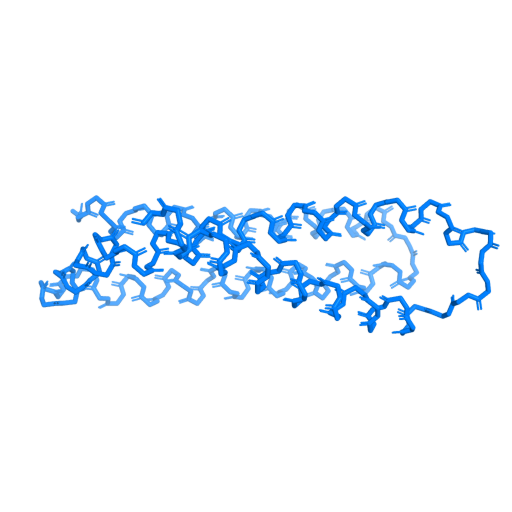34 -8.748 1.00 88.00 118 VAL A C 1
ATOM 928 O O . VAL A 1 118 ? 0.335 -14.672 -7.817 1.00 88.00 118 VAL A O 1
ATOM 931 N N . LEU A 1 119 ? 2.249 -13.881 -8.691 1.00 87.12 119 LEU A N 1
ATOM 932 C CA . LEU A 1 119 ? 3.087 -14.210 -7.539 1.00 87.12 119 LEU A CA 1
ATOM 933 C C . LEU A 1 119 ? 2.582 -13.520 -6.265 1.00 87.12 119 LEU A C 1
ATOM 935 O O . LEU A 1 119 ? 2.448 -14.173 -5.232 1.00 87.12 119 LEU A O 1
ATOM 939 N N . MET A 1 120 ? 2.245 -12.230 -6.339 1.00 87.50 120 MET A N 1
ATOM 940 C CA . MET A 1 120 ? 1.724 -11.473 -5.202 1.00 87.50 120 MET A CA 1
ATOM 941 C C . MET A 1 120 ? 0.430 -12.087 -4.662 1.00 87.50 120 MET A C 1
ATOM 943 O O . MET A 1 120 ? 0.297 -12.247 -3.447 1.00 87.50 120 MET A O 1
ATOM 947 N N . CYS A 1 121 ? -0.498 -12.484 -5.541 1.00 86.44 121 CYS A N 1
ATOM 948 C CA . CYS A 1 121 ? -1.725 -13.177 -5.147 1.00 86.44 121 CYS A CA 1
ATOM 949 C C . CYS A 1 121 ? -1.425 -14.512 -4.456 1.00 86.44 121 CYS A C 1
ATOM 951 O O . CYS A 1 121 ? -1.952 -14.772 -3.374 1.00 86.44 121 CYS A O 1
ATOM 953 N N . ILE A 1 122 ? -0.556 -15.341 -5.044 1.00 89.94 122 ILE A N 1
ATOM 954 C CA . ILE A 1 122 ? -0.195 -16.652 -4.486 1.00 89.94 122 ILE A CA 1
ATOM 955 C C . ILE A 1 122 ? 0.418 -16.493 -3.095 1.00 89.94 122 ILE A C 1
ATOM 957 O O . ILE A 1 122 ? -0.007 -17.161 -2.149 1.00 89.94 122 ILE A O 1
ATOM 961 N N . VAL A 1 123 ? 1.390 -15.590 -2.945 1.00 88.44 123 VAL A N 1
ATOM 962 C CA . VAL A 1 123 ? 2.058 -15.346 -1.663 1.00 88.44 123 VAL A CA 1
ATOM 963 C C . VAL A 1 123 ? 1.059 -14.801 -0.644 1.00 88.44 123 VAL A C 1
ATOM 965 O O . VAL A 1 123 ? 1.006 -15.297 0.481 1.00 88.44 123 VAL A O 1
ATOM 968 N N . TYR A 1 124 ? 0.219 -13.839 -1.031 1.00 88.38 124 TYR A N 1
ATOM 969 C CA . TYR A 1 124 ? -0.811 -13.286 -0.155 1.00 88.38 124 TYR A CA 1
ATOM 970 C C . TYR A 1 124 ? -1.751 -14.361 0.384 1.00 88.38 124 TYR A C 1
ATOM 972 O O . TYR A 1 124 ? -1.887 -14.489 1.602 1.00 88.38 124 TYR A O 1
ATOM 980 N N . PHE A 1 125 ? -2.354 -15.170 -0.491 1.00 89.56 125 PHE A N 1
ATOM 981 C CA . PHE A 1 125 ? -3.273 -16.221 -0.059 1.00 89.56 125 PHE A CA 1
ATOM 982 C C . PHE A 1 125 ? -2.563 -17.296 0.766 1.00 89.56 125 PHE A C 1
ATOM 984 O O . PHE A 1 125 ? -3.101 -17.732 1.782 1.00 89.56 125 PHE A O 1
ATOM 991 N N . SER A 1 126 ? -1.329 -17.659 0.411 1.00 89.12 126 SER A N 1
ATOM 992 C CA . SER A 1 126 ? -0.527 -18.617 1.184 1.00 89.12 126 SER A CA 1
ATOM 993 C C . SER A 1 126 ? -0.317 -18.145 2.626 1.00 89.12 126 SER A C 1
ATOM 995 O O . SER A 1 126 ? -0.598 -18.883 3.573 1.00 89.12 126 SER A O 1
ATOM 997 N N . PHE A 1 127 ? 0.106 -16.890 2.815 1.00 86.75 127 PHE A N 1
ATOM 998 C CA . PHE A 1 127 ? 0.279 -16.320 4.153 1.00 86.75 127 PHE A CA 1
ATOM 999 C C . PHE A 1 127 ? -1.047 -16.066 4.865 1.00 86.75 127 PHE A C 1
ATOM 1001 O O . PHE A 1 127 ? -1.102 -16.195 6.087 1.00 86.75 127 PHE A O 1
ATOM 1008 N N . PHE A 1 128 ? -2.111 -15.729 4.136 1.00 86.12 128 PHE A N 1
ATOM 1009 C CA . PHE A 1 128 ? -3.444 -15.563 4.704 1.00 86.12 128 PHE A CA 1
ATOM 1010 C C . PHE A 1 128 ? -3.940 -16.876 5.313 1.00 86.12 128 PHE A C 1
ATOM 1012 O O . PHE A 1 128 ? -4.233 -16.911 6.505 1.00 86.12 128 PHE A O 1
ATOM 1019 N N . PHE A 1 129 ? -3.946 -17.973 4.549 1.00 88.75 129 PHE A N 1
ATOM 1020 C CA . PHE A 1 129 ? -4.383 -19.281 5.045 1.00 88.75 129 PHE A CA 1
ATOM 1021 C C . PHE A 1 129 ? -3.458 -19.839 6.132 1.00 88.75 129 PHE A C 1
ATOM 1023 O O . PHE A 1 129 ? -3.936 -20.447 7.090 1.00 88.75 129 PHE A O 1
ATOM 1030 N N . TYR A 1 130 ? -2.148 -19.604 6.029 1.00 88.50 130 TYR A N 1
ATOM 1031 C CA . TYR A 1 130 ? -1.205 -19.974 7.084 1.00 88.50 130 TYR A CA 1
ATOM 1032 C C . TYR A 1 130 ? -1.497 -19.233 8.397 1.00 88.50 130 TYR A C 1
ATOM 1034 O O . TYR A 1 130 ? -1.616 -19.857 9.451 1.00 88.50 130 TYR A O 1
ATOM 1042 N N . ASN A 1 131 ? -1.658 -17.908 8.343 1.00 84.94 131 ASN A N 1
ATOM 1043 C CA . ASN A 1 131 ? -1.956 -17.107 9.527 1.00 84.94 131 ASN A CA 1
ATOM 1044 C C . ASN A 1 131 ? -3.364 -17.388 10.071 1.00 84.94 131 ASN A C 1
ATOM 1046 O O . ASN A 1 131 ? -3.525 -17.356 11.283 1.00 84.94 131 ASN A O 1
ATOM 1050 N N . LEU A 1 132 ? -4.338 -17.720 9.216 1.00 84.75 132 LEU A N 1
ATOM 1051 C CA . LEU A 1 132 ? -5.686 -18.134 9.620 1.00 84.75 132 LEU A CA 1
ATOM 1052 C C . LEU A 1 132 ? -5.680 -19.425 10.445 1.00 84.75 132 LEU A C 1
ATOM 1054 O O . LEU A 1 132 ? -6.443 -19.551 11.396 1.00 84.75 132 LEU A O 1
ATOM 1058 N N . LYS A 1 133 ? -4.822 -20.388 10.088 1.00 81.94 133 LYS A N 1
ATOM 1059 C CA . LYS A 1 133 ? -4.656 -21.626 10.863 1.00 81.94 133 LYS A CA 1
ATOM 1060 C C . LYS A 1 133 ? -3.873 -21.410 12.158 1.00 81.94 133 LYS A C 1
ATOM 1062 O O . LYS A 1 133 ? -4.077 -22.144 13.117 1.00 81.94 133 LYS A O 1
ATOM 1067 N N . LYS A 1 134 ? -2.933 -20.463 12.159 1.00 80.12 134 LYS A N 1
ATOM 1068 C CA . LYS A 1 134 ? -1.977 -20.257 13.254 1.00 80.12 134 LYS A CA 1
ATOM 1069 C C . LYS A 1 134 ? -2.509 -19.378 14.383 1.00 80.12 134 LYS A C 1
ATOM 1071 O O . LYS A 1 134 ? -2.216 -19.657 15.542 1.00 80.12 134 LYS A O 1
ATOM 1076 N N . TYR A 1 135 ? -3.167 -18.280 14.031 1.00 74.94 135 TYR A N 1
ATOM 1077 C CA . TYR A 1 135 ? -3.741 -17.319 14.969 1.00 74.94 135 TYR A CA 1
ATOM 1078 C C . TYR A 1 135 ? -5.199 -17.562 15.033 1.00 74.94 135 TYR A C 1
ATOM 1080 O O . TYR A 1 135 ? -5.730 -17.632 16.158 1.00 74.94 135 TYR A O 1
#

Organism: NCBI:txid1185412

Radius of gyration: 18.27 Å; chains: 1; bounding box: 40×36×42 Å

Foldseek 3Di:
DDPLLVVQLVVLVVLLVVLVVLVVVLVPDDDPVNVVSNVSSVVSNVSSVVSNVVSVVCVPPVVVVVVSVVCVVDPLNVLQVQLLVQLVVVLVVVVVVVVVCVVVDPDDPVRVVVVSVVSSVVSSVVSSVVSVVVD

Secondary structure (DSSP, 8-state):
--HHHHHHHHHHHHHHHHHHHHHHHHHT--SHHHHHHHHHHHHHHHHHHHHHHHHHHHTT-HHHHHHHHHHHH-HHHHHHHHHHHHHHHHHHHHHHHHHHHGGG----HHHHHHHHHHHHHHHHHHHHHHHHHH-

InterPro domains:
  IPR005915 Tandem five-TM protein [PF04276] (12-132)

Sequence (135 aa):
MNKYVKNEIKKSFAFILGGIIIGVLGYFQDGKDQKSLYALCLAFTIIGIAQIAIYLSVRNKPEYVDKIKAEKEERSVFIRDKAGKSAFWITFGAIAISSNLSQFTKLTVADYGNIILVLMCIVYFSFFFYNLKKY

pLDDT: mean 82.58, std 6.43, range [62.19, 91.44]